Protein AF-A0A2N5A8L3-F1 (afdb_monomer_lite)

Organism: Klebsiella variicola (NCBI:txid244366)

Foldseek 3Di:
DDQDQDDDDPPDDDDPNNVVSNVVVVLVVVVVVQVVPDVQSWFWPDWAWDPVVVVVQKTWTPWTWTQDSVSDTDGCVPDDPTDDIHGNPPVDDDDDDDDDDDDDDPVDPPDDD

Structure (mmCIF, N/CA/C/O backbone):
data_AF-A0A2N5A8L3-F1
#
_entry.id   AF-A0A2N5A8L3-F1
#
loop_
_atom_site.group_PDB
_atom_site.id
_atom_site.type_symbol
_atom_site.label_atom_id
_atom_site.label_alt_id
_atom_site.label_comp_id
_atom_site.label_asym_id
_atom_site.label_entity_id
_atom_site.label_seq_id
_atom_site.pdbx_PDB_ins_code
_atom_site.Cartn_x
_atom_site.Cartn_y
_atom_site.Cartn_z
_atom_site.occupancy
_atom_site.B_iso_or_equiv
_atom_site.auth_seq_id
_atom_site.auth_comp_id
_atom_site.auth_asym_id
_atom_site.auth_atom_id
_atom_site.pdbx_PDB_model_num
ATOM 1 N N . MET A 1 1 ? 6.757 8.475 -12.579 1.00 62.72 1 MET A N 1
ATOM 2 C CA . MET A 1 1 ? 8.096 7.928 -12.902 1.00 62.72 1 MET A CA 1
ATOM 3 C C . MET A 1 1 ? 8.014 7.251 -14.263 1.00 62.72 1 MET A C 1
ATOM 5 O O . MET A 1 1 ? 6.950 6.737 -14.583 1.00 62.72 1 MET A O 1
ATOM 9 N N . LYS A 1 2 ? 9.066 7.298 -15.088 1.00 78.88 2 LYS A N 1
ATOM 10 C CA . LYS A 1 2 ? 9.067 6.595 -16.378 1.00 78.88 2 LYS A CA 1
ATOM 11 C C . LYS A 1 2 ? 9.407 5.126 -16.128 1.00 78.88 2 LYS A C 1
ATOM 13 O O . LYS A 1 2 ? 10.405 4.851 -15.472 1.00 78.88 2 LYS A O 1
ATOM 18 N N . THR A 1 3 ? 8.577 4.221 -16.626 1.00 82.50 3 THR A N 1
ATOM 19 C CA . THR A 1 3 ? 8.840 2.783 -16.571 1.00 82.50 3 THR A CA 1
ATOM 20 C C . THR A 1 3 ? 9.602 2.362 -17.818 1.00 82.50 3 THR A C 1
ATOM 22 O O . THR A 1 3 ? 9.191 2.695 -18.932 1.00 82.50 3 THR A O 1
ATOM 25 N N . GLU A 1 4 ? 10.699 1.633 -17.647 1.00 86.75 4 GLU A N 1
ATOM 26 C CA . GLU A 1 4 ? 11.499 1.114 -18.755 1.00 86.75 4 GLU A CA 1
ATOM 27 C C . GLU A 1 4 ? 11.226 -0.377 -18.931 1.00 86.75 4 GLU A C 1
ATOM 29 O O . GLU A 1 4 ? 11.197 -1.130 -17.967 1.00 86.75 4 GLU A O 1
ATOM 34 N N . ARG A 1 5 ? 10.988 -0.845 -20.159 1.00 90.62 5 ARG A N 1
ATOM 35 C CA . ARG A 1 5 ? 10.823 -2.286 -20.384 1.00 90.62 5 ARG A CA 1
ATOM 36 C C . ARG A 1 5 ? 12.208 -2.908 -20.587 1.00 90.62 5 ARG A C 1
ATOM 38 O O . ARG A 1 5 ? 12.869 -2.532 -21.557 1.00 90.62 5 ARG A O 1
ATOM 45 N N . PRO A 1 6 ? 12.651 -3.847 -19.734 1.00 92.44 6 PRO A N 1
ATOM 46 C CA . PRO A 1 6 ? 13.949 -4.481 -19.915 1.00 92.44 6 PRO A CA 1
ATOM 47 C C . PRO A 1 6 ? 13.957 -5.353 -21.175 1.00 92.44 6 PRO A C 1
ATOM 49 O O . PRO A 1 6 ? 12.974 -6.029 -21.493 1.00 92.44 6 PRO A O 1
ATOM 52 N N . LEU A 1 7 ? 15.085 -5.354 -21.883 1.00 92.38 7 LEU A N 1
ATOM 53 C CA . LEU A 1 7 ? 15.337 -6.274 -22.987 1.00 92.38 7 LEU A CA 1
ATOM 54 C C . LEU A 1 7 ? 16.025 -7.527 -22.444 1.00 92.38 7 LEU A C 1
ATOM 56 O O . LEU A 1 7 ? 17.085 -7.437 -21.831 1.00 92.38 7 LEU A O 1
ATOM 60 N N . TRP A 1 8 ? 15.447 -8.695 -22.713 1.00 94.62 8 TRP A N 1
ATOM 61 C CA . TRP A 1 8 ? 16.035 -9.980 -22.349 1.00 94.62 8 TRP A CA 1
ATOM 62 C C . TRP A 1 8 ? 16.698 -10.618 -23.564 1.00 94.62 8 TRP A C 1
ATOM 64 O O . TRP A 1 8 ? 16.110 -10.705 -24.640 1.00 94.62 8 TRP A O 1
ATOM 74 N N . GLY A 1 9 ? 17.932 -11.073 -23.385 1.00 93.69 9 GLY A N 1
ATOM 75 C CA . GLY A 1 9 ? 18.744 -11.627 -24.455 1.00 93.69 9 GLY A CA 1
ATOM 76 C C . GLY A 1 9 ? 19.907 -12.435 -23.905 1.00 93.69 9 GLY A C 1
ATOM 77 O O . GLY A 1 9 ? 20.275 -12.335 -22.732 1.00 93.69 9 GLY A O 1
ATOM 78 N N . ARG A 1 10 ? 20.491 -13.270 -24.762 1.00 95.06 10 ARG A N 1
ATOM 79 C CA . ARG A 1 10 ? 21.645 -14.087 -24.387 1.00 95.06 10 ARG A CA 1
ATOM 80 C C . ARG A 1 10 ? 22.856 -13.188 -24.124 1.00 95.06 10 ARG A C 1
ATOM 82 O O . ARG A 1 10 ? 23.138 -12.300 -24.918 1.00 95.06 10 ARG A O 1
ATOM 89 N N . GLY A 1 11 ? 23.581 -13.451 -23.038 1.00 93.31 11 GLY A N 1
ATOM 90 C CA . GLY A 1 11 ? 24.800 -12.711 -22.687 1.00 93.31 11 GLY A CA 1
ATOM 91 C C . GLY A 1 11 ? 24.568 -11.381 -21.963 1.00 93.31 11 GLY A C 1
ATOM 92 O O . GLY A 1 11 ? 25.538 -10.681 -21.690 1.00 93.31 11 GLY A O 1
ATOM 93 N N . ILE A 1 12 ? 23.322 -11.034 -21.620 1.00 92.94 12 ILE A N 1
ATOM 94 C CA . ILE A 1 12 ? 23.033 -9.849 -20.805 1.00 92.94 12 ILE A CA 1
ATOM 95 C C . ILE A 1 12 ? 23.342 -10.152 -19.336 1.00 92.94 12 ILE A C 1
ATOM 97 O O . ILE A 1 12 ? 22.869 -11.145 -18.781 1.00 92.94 12 ILE A O 1
ATOM 101 N N . MET A 1 13 ? 24.122 -9.278 -18.696 1.00 94.69 13 MET A N 1
ATOM 102 C CA . MET A 1 13 ? 24.345 -9.329 -17.253 1.00 94.69 13 MET A CA 1
ATOM 103 C C . MET A 1 13 ? 23.069 -8.903 -16.528 1.00 94.69 13 MET A C 1
ATOM 105 O O . MET A 1 13 ? 22.550 -7.812 -16.748 1.00 94.69 13 MET A O 1
ATOM 109 N N . VAL A 1 14 ? 22.554 -9.771 -15.663 1.00 95.31 14 VAL A N 1
ATOM 110 C CA . VAL A 1 14 ? 21.315 -9.512 -14.930 1.00 95.31 14 VAL A CA 1
ATOM 111 C C . VAL A 1 14 ? 21.601 -8.640 -13.708 1.00 95.31 14 VAL A C 1
AT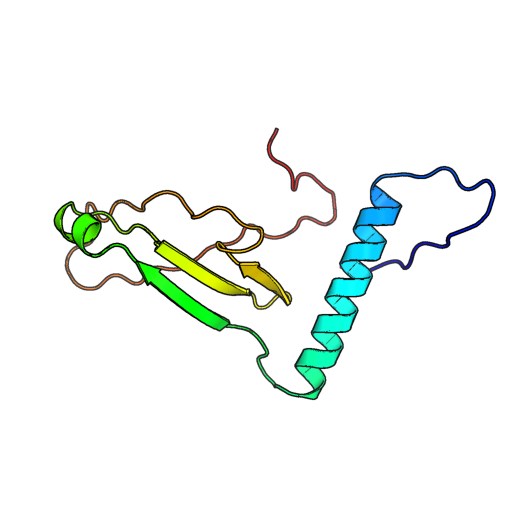OM 113 O O . VAL A 1 14 ? 22.534 -8.908 -12.956 1.00 95.31 14 VAL A O 1
ATOM 116 N N . SER A 1 15 ? 20.771 -7.621 -13.487 1.00 94.31 15 SER A N 1
ATOM 117 C CA . SER A 1 15 ? 20.802 -6.758 -12.311 1.00 94.31 15 SER A CA 1
ATOM 118 C C . SER A 1 15 ? 19.414 -6.682 -11.657 1.00 94.31 15 SER A C 1
ATOM 120 O O . SER A 1 15 ? 18.408 -6.969 -12.319 1.00 94.31 15 SER A O 1
ATOM 122 N N . PRO A 1 16 ? 19.315 -6.268 -10.378 1.00 94.94 16 PRO A N 1
ATOM 123 C CA . PRO A 1 16 ? 18.028 -6.054 -9.711 1.00 94.94 16 PRO A CA 1
ATOM 124 C C . PRO A 1 16 ? 17.104 -5.093 -10.471 1.00 94.94 16 PRO A C 1
ATOM 126 O O . PRO A 1 16 ? 15.887 -5.275 -10.474 1.00 94.94 16 PRO A O 1
ATOM 129 N N . GLN A 1 17 ? 17.677 -4.105 -11.165 1.00 92.25 17 GLN A N 1
ATOM 130 C CA . GLN A 1 17 ? 16.921 -3.104 -11.914 1.00 92.25 17 GLN A CA 1
ATOM 131 C C . GLN A 1 17 ? 16.100 -3.730 -13.045 1.00 92.25 17 GLN A C 1
ATOM 133 O O . GLN A 1 17 ? 14.980 -3.284 -13.273 1.00 92.25 17 GLN A O 1
ATOM 138 N N . HIS A 1 18 ? 16.584 -4.792 -13.705 1.00 95.06 18 HIS A N 1
ATOM 139 C CA . HIS A 1 18 ? 15.792 -5.484 -14.729 1.00 95.06 18 HIS A CA 1
ATOM 140 C C . HIS A 1 18 ? 14.479 -6.025 -14.154 1.00 95.06 18 HIS A C 1
ATOM 142 O O . HIS A 1 18 ? 13.417 -5.830 -14.739 1.00 95.06 18 HIS A O 1
ATOM 148 N N . PHE A 1 19 ? 14.529 -6.655 -12.980 1.00 96.00 19 PHE A N 1
ATOM 149 C CA . PHE A 1 19 ? 13.334 -7.196 -12.334 1.00 96.00 19 PHE A CA 1
ATOM 150 C C . PHE A 1 19 ? 12.413 -6.094 -11.812 1.00 96.00 19 PHE A C 1
ATOM 152 O O . PHE A 1 19 ? 11.206 -6.155 -12.031 1.00 96.00 19 PHE A O 1
ATOM 159 N N . GLN A 1 20 ? 12.976 -5.061 -11.180 1.00 95.12 20 GLN A N 1
ATOM 160 C CA . GLN A 1 20 ? 12.206 -3.923 -10.667 1.00 95.12 20 GLN A CA 1
ATOM 161 C C . GLN A 1 20 ? 11.448 -3.207 -11.790 1.00 95.12 20 GLN A C 1
ATOM 163 O O . GLN A 1 20 ? 10.264 -2.911 -11.653 1.00 95.12 20 GLN A O 1
ATOM 168 N N . GLN A 1 21 ? 12.107 -2.983 -12.927 1.00 94.88 21 GLN A N 1
ATOM 169 C CA . GLN A 1 21 ? 11.502 -2.336 -14.088 1.00 94.88 21 GLN A CA 1
ATOM 170 C C . GLN A 1 21 ? 10.462 -3.229 -14.781 1.00 94.88 21 GLN A C 1
ATOM 172 O O . GLN A 1 21 ? 9.392 -2.749 -15.158 1.00 94.88 21 GLN A O 1
ATOM 177 N N . GLN A 1 22 ? 10.703 -4.543 -14.867 1.00 96.56 22 GLN A N 1
ATOM 178 C CA . GLN A 1 22 ? 9.696 -5.497 -15.346 1.00 96.56 22 GLN A CA 1
ATOM 179 C C . GLN A 1 22 ? 8.437 -5.490 -14.461 1.00 96.56 22 GLN A C 1
ATOM 181 O O . GLN A 1 22 ? 7.321 -5.464 -14.983 1.00 96.56 22 GLN A O 1
ATOM 186 N N . ALA A 1 23 ? 8.603 -5.488 -13.135 1.00 95.81 23 ALA A N 1
ATOM 187 C CA . ALA A 1 23 ? 7.495 -5.432 -12.183 1.00 95.81 23 ALA A CA 1
ATOM 188 C C . ALA A 1 23 ? 6.728 -4.104 -12.284 1.00 95.81 23 ALA A C 1
ATOM 190 O O . ALA A 1 23 ? 5.501 -4.106 -12.377 1.00 95.81 23 ALA A O 1
ATOM 191 N N . ALA A 1 24 ? 7.441 -2.976 -12.371 1.00 94.75 24 ALA A N 1
ATOM 192 C CA . ALA A 1 24 ? 6.836 -1.664 -12.593 1.00 94.75 24 ALA A CA 1
ATOM 193 C C . ALA A 1 24 ? 6.053 -1.604 -13.917 1.00 94.75 24 ALA A C 1
ATOM 195 O O . ALA A 1 24 ? 4.997 -0.974 -13.990 1.00 94.75 24 ALA A O 1
ATOM 196 N N . TYR A 1 25 ? 6.531 -2.283 -14.966 1.00 95.25 25 TYR A N 1
ATOM 197 C CA . TYR A 1 25 ? 5.837 -2.362 -16.254 1.00 95.25 25 TYR A CA 1
ATOM 198 C C . TYR A 1 25 ? 4.540 -3.175 -16.164 1.00 95.25 25 TYR A C 1
ATOM 200 O O . TYR A 1 25 ? 3.513 -2.772 -16.723 1.00 95.25 25 TYR A O 1
ATOM 208 N N . ALA A 1 26 ? 4.557 -4.286 -15.426 1.00 96.00 26 ALA A N 1
ATOM 209 C CA . ALA A 1 26 ? 3.357 -5.071 -15.154 1.00 96.00 26 ALA A CA 1
ATOM 210 C C . ALA A 1 26 ? 2.326 -4.269 -14.338 1.00 96.00 26 ALA A C 1
ATOM 212 O O . ALA A 1 26 ? 1.160 -4.207 -14.732 1.00 96.00 26 ALA A O 1
ATOM 213 N N . ALA A 1 27 ? 2.762 -3.587 -13.272 1.00 95.31 27 ALA A N 1
ATOM 214 C CA . ALA A 1 27 ? 1.903 -2.731 -12.450 1.00 95.31 27 ALA A CA 1
ATOM 215 C C . ALA A 1 27 ? 1.265 -1.596 -13.271 1.00 95.31 27 ALA A C 1
ATOM 217 O O . ALA A 1 27 ? 0.055 -1.382 -13.204 1.00 95.31 27 ALA A O 1
ATOM 218 N N . TRP A 1 28 ? 2.052 -0.930 -14.124 1.00 94.81 28 TRP A N 1
ATOM 219 C CA . TRP A 1 28 ? 1.547 0.097 -15.038 1.00 94.81 28 TRP A CA 1
ATOM 220 C C . TRP A 1 2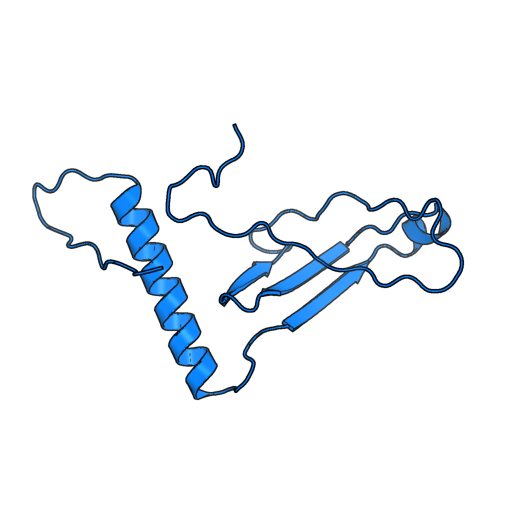8 ? 0.508 -0.454 -16.024 1.00 94.81 28 TRP A C 1
ATOM 222 O O . TRP A 1 28 ? -0.524 0.174 -16.248 1.00 94.81 28 TRP A O 1
ATOM 232 N N . THR A 1 29 ? 0.738 -1.644 -16.585 1.00 95.25 29 THR A N 1
ATOM 233 C CA . THR A 1 29 ? -0.219 -2.275 -17.511 1.00 95.25 29 THR A CA 1
ATOM 234 C C . THR A 1 29 ? -1.551 -2.573 -16.814 1.00 95.25 29 THR A C 1
ATOM 236 O O . THR A 1 29 ? -2.612 -2.296 -17.374 1.00 95.25 29 THR A O 1
ATOM 239 N N . ALA A 1 30 ? -1.511 -3.085 -15.580 1.00 95.88 30 ALA A N 1
ATOM 240 C CA . ALA A 1 30 ? -2.711 -3.328 -14.779 1.00 95.88 30 ALA A CA 1
ATOM 241 C C . ALA A 1 30 ? -3.470 -2.027 -14.464 1.00 95.88 30 ALA A C 1
ATOM 243 O O . ALA A 1 30 ? -4.696 -1.988 -14.558 1.00 95.88 30 ALA A O 1
ATOM 244 N N . GLU A 1 31 ? -2.750 -0.949 -14.146 1.00 95.50 31 GLU A N 1
ATOM 245 C CA . GLU A 1 31 ? -3.336 0.376 -13.920 1.00 95.50 31 GLU A C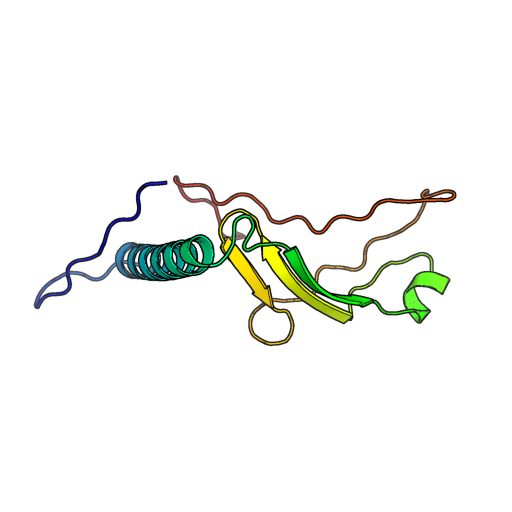A 1
ATOM 246 C C . GLU A 1 31 ? -4.036 0.926 -15.172 1.00 95.50 31 GLU A C 1
ATOM 248 O O . GLU A 1 31 ? -5.153 1.435 -15.080 1.00 95.50 31 GLU A O 1
ATOM 253 N N . VAL A 1 32 ? -3.425 0.780 -16.355 1.00 95.25 32 VAL A N 1
ATOM 254 C CA . VAL A 1 32 ? -4.047 1.179 -17.630 1.00 95.25 32 VAL A CA 1
ATOM 255 C C . VAL A 1 32 ? -5.361 0.432 -17.853 1.00 95.25 32 VAL A C 1
ATOM 257 O O . VAL A 1 32 ? -6.368 1.060 -18.173 1.00 95.25 32 VAL A O 1
ATOM 260 N N . ILE A 1 33 ? -5.377 -0.888 -17.642 1.00 97.19 33 ILE A N 1
ATOM 261 C CA . ILE A 1 33 ? -6.594 -1.702 -17.781 1.00 97.19 33 ILE A CA 1
ATOM 262 C C . ILE A 1 33 ? -7.677 -1.233 -16.803 1.00 97.19 33 ILE A C 1
ATOM 264 O O . ILE A 1 33 ? -8.825 -1.047 -17.203 1.00 97.19 33 ILE A O 1
ATOM 268 N N . ALA A 1 34 ? -7.322 -0.990 -15.540 1.00 96.50 34 ALA A N 1
ATOM 269 C CA . ALA A 1 34 ? -8.282 -0.559 -14.528 1.00 96.50 34 ALA A CA 1
ATOM 270 C C . ALA A 1 34 ? -8.913 0.806 -14.864 1.00 96.50 34 ALA A C 1
ATOM 272 O O . ALA A 1 34 ? -10.124 0.987 -14.719 1.00 96.50 34 ALA A O 1
ATOM 273 N N . ARG A 1 35 ? -8.115 1.747 -15.388 1.00 95.50 35 ARG A N 1
ATOM 274 C CA . ARG A 1 35 ? -8.580 3.084 -15.803 1.00 95.50 35 ARG A CA 1
ATOM 275 C C . ARG A 1 35 ? -9.453 3.092 -17.050 1.00 95.50 35 ARG A C 1
ATOM 277 O O . ARG A 1 35 ? -10.200 4.044 -17.247 1.00 95.50 35 ARG A O 1
ATOM 284 N N . ILE A 1 36 ? -9.379 2.058 -17.888 1.00 96.94 36 ILE A N 1
ATOM 285 C CA . ILE A 1 36 ? -10.315 1.904 -19.011 1.00 96.94 36 ILE A CA 1
ATOM 286 C C . ILE A 1 36 ? -11.735 1.646 -18.487 1.00 96.94 36 ILE A C 1
ATOM 288 O O . ILE A 1 36 ? -12.699 2.113 -19.088 1.00 96.94 36 ILE A O 1
ATOM 292 N N . GLY A 1 37 ? -11.868 0.915 -17.375 1.00 96.06 37 GLY A N 1
ATOM 293 C CA . GLY A 1 37 ? -13.166 0.545 -16.808 1.00 96.06 37 GLY A CA 1
ATOM 294 C C . GLY A 1 37 ? -13.731 1.525 -15.777 1.00 96.06 37 GLY A C 1
ATOM 295 O O . GLY A 1 37 ? -14.948 1.606 -15.631 1.00 96.06 37 GLY A O 1
ATOM 296 N N . LEU A 1 38 ? -12.878 2.248 -15.042 1.00 96.00 38 LEU A N 1
ATOM 297 C CA . LEU A 1 38 ? -13.277 3.056 -13.883 1.00 96.00 38 LEU A CA 1
ATOM 298 C C . LEU A 1 38 ? -12.523 4.392 -13.819 1.00 96.00 38 LEU A C 1
ATOM 300 O O . LEU A 1 38 ? -11.320 4.452 -14.058 1.00 96.00 38 LEU A O 1
ATOM 304 N N . ASN A 1 39 ? -13.208 5.450 -13.371 1.00 95.12 39 ASN A N 1
ATOM 305 C CA . ASN A 1 39 ? -12.592 6.770 -13.158 1.00 95.12 39 ASN A CA 1
ATOM 306 C C . ASN A 1 39 ? -11.619 6.787 -11.965 1.00 95.12 39 ASN A C 1
ATOM 308 O O . ASN A 1 39 ? -10.577 7.445 -12.004 1.00 95.12 39 ASN A O 1
ATOM 312 N N . HIS A 1 40 ? -11.954 6.054 -10.901 1.00 96.75 40 HIS A N 1
ATOM 313 C CA . HIS A 1 40 ? -11.178 5.980 -9.663 1.00 96.75 40 HIS A CA 1
ATOM 314 C C . HIS A 1 40 ? -10.991 4.512 -9.257 1.00 96.75 40 HIS A C 1
ATOM 316 O O . HIS A 1 40 ? -11.700 4.029 -8.378 1.00 96.75 40 HIS A O 1
ATOM 322 N N . PRO A 1 41 ? -10.078 3.770 -9.914 1.00 96.94 41 PRO A N 1
ATOM 323 C CA . PRO A 1 41 ? -9.845 2.355 -9.635 1.00 96.94 41 PRO A CA 1
ATOM 324 C C . PRO A 1 41 ? -8.958 2.171 -8.393 1.00 96.94 41 PRO A C 1
ATOM 326 O O . PRO A 1 41 ? -7.917 1.526 -8.455 1.00 96.94 41 PRO A O 1
ATOM 329 N N . TRP A 1 42 ? -9.322 2.794 -7.277 1.00 97.94 42 TRP A N 1
ATOM 330 C CA . TRP A 1 42 ? -8.601 2.739 -6.008 1.00 97.94 42 TRP A CA 1
ATOM 331 C C . TRP A 1 42 ? -9.597 2.872 -4.854 1.00 97.94 42 TRP A C 1
ATOM 333 O O . TRP A 1 42 ? -10.711 3.359 -5.042 1.00 97.94 42 TRP A O 1
ATOM 343 N N . GLY A 1 43 ? -9.204 2.435 -3.663 1.00 97.81 43 GLY A N 1
ATOM 344 C CA . GLY A 1 43 ? -10.053 2.444 -2.479 1.00 97.81 43 GLY A CA 1
ATOM 345 C C . GLY A 1 43 ? -9.865 1.205 -1.614 1.00 97.81 43 GLY A C 1
ATOM 346 O O . GLY A 1 43 ? -8.921 0.431 -1.783 1.00 97.81 43 GLY A O 1
ATOM 347 N N . VAL A 1 44 ? -10.785 1.037 -0.671 1.00 98.19 44 VAL A N 1
ATOM 348 C CA . VAL A 1 44 ? -10.814 -0.098 0.252 1.00 98.19 44 VAL A CA 1
ATOM 349 C C . VAL A 1 44 ? -11.682 -1.196 -0.348 1.00 98.19 44 VAL A C 1
ATOM 351 O O . VAL A 1 44 ? -12.840 -0.951 -0.681 1.00 98.19 44 VAL A O 1
ATOM 354 N N . VAL A 1 45 ? -11.120 -2.394 -0.479 1.00 97.25 45 VAL A N 1
ATOM 355 C CA . VAL A 1 45 ? -11.883 -3.611 -0.781 1.00 97.25 45 VAL A CA 1
ATOM 356 C C . VAL A 1 45 ? -12.350 -4.241 0.526 1.00 97.25 45 VAL A C 1
ATOM 358 O O . VAL A 1 45 ? -13.523 -4.571 0.667 1.00 97.25 45 VAL A O 1
ATOM 361 N N . GLU A 1 46 ? -11.452 -4.331 1.509 1.00 98.00 46 GLU A N 1
ATOM 362 C CA . GLU A 1 46 ? -11.757 -4.857 2.835 1.00 98.00 46 GLU A CA 1
ATOM 363 C C . GLU A 1 46 ? -10.907 -4.175 3.911 1.00 98.00 46 GLU A C 1
ATOM 365 O O . GLU A 1 46 ? -9.715 -3.931 3.718 1.00 98.00 46 GLU A O 1
ATOM 370 N N . ALA A 1 47 ? -11.528 -3.857 5.046 1.00 97.81 47 ALA A N 1
ATOM 371 C CA . ALA A 1 47 ? -10.842 -3.344 6.224 1.00 97.81 47 ALA A CA 1
ATOM 372 C C . ALA A 1 47 ? -11.570 -3.804 7.488 1.00 97.81 47 ALA A C 1
ATOM 374 O O . ALA A 1 47 ? -12.636 -3.287 7.827 1.00 97.81 47 ALA A O 1
ATOM 375 N N . THR A 1 48 ? -10.996 -4.785 8.176 1.00 97.69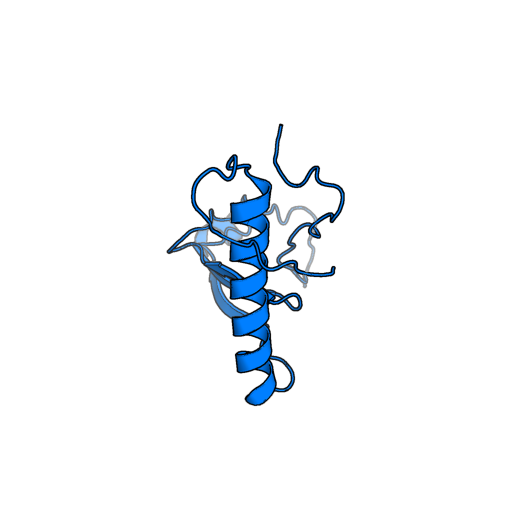 48 THR A N 1
ATOM 376 C CA . THR A 1 48 ? -11.530 -5.321 9.430 1.00 97.69 48 THR A CA 1
ATOM 377 C C . THR A 1 48 ? -10.540 -5.099 10.566 1.00 97.69 48 THR A C 1
ATOM 379 O O . THR A 1 48 ? -9.324 -5.035 10.364 1.00 97.69 48 THR A O 1
ATOM 382 N N . PHE A 1 49 ? -11.070 -4.947 11.777 1.00 97.19 49 PHE A N 1
ATOM 383 C CA . PHE A 1 49 ? -10.312 -4.585 12.973 1.00 97.19 49 PHE A CA 1
ATOM 384 C C . PHE A 1 49 ? -10.731 -5.456 14.152 1.00 97.19 49 PHE A C 1
ATOM 386 O O . PHE A 1 49 ? -11.871 -5.915 14.202 1.00 97.19 49 PHE A O 1
ATOM 393 N N . GLU A 1 50 ? -9.823 -5.634 15.108 1.00 96.88 50 GLU A N 1
ATOM 394 C CA . GLU A 1 50 ? -10.043 -6.411 16.329 1.00 96.88 50 GLU A CA 1
ATOM 395 C C . GLU A 1 50 ? -10.867 -5.618 17.360 1.00 96.88 50 GLU A C 1
ATOM 397 O O . GLU A 1 50 ? -10.342 -4.675 17.968 1.00 96.88 50 GLU A O 1
ATOM 402 N N . PRO A 1 51 ? -12.138 -5.983 17.629 1.00 94.50 51 PRO A N 1
ATOM 403 C CA . PRO A 1 51 ? -13.003 -5.196 18.512 1.00 94.50 51 PRO A CA 1
ATOM 404 C C . PRO A 1 51 ? -12.544 -5.204 19.973 1.00 94.50 51 PRO A C 1
ATOM 406 O O . PRO A 1 51 ? -12.764 -4.242 20.706 1.00 94.50 51 PRO A O 1
ATOM 409 N N . GLU A 1 52 ? -11.887 -6.279 20.412 1.00 95.56 52 GLU A N 1
ATOM 410 C CA . GLU A 1 52 ? -11.389 -6.393 21.786 1.00 95.56 52 GLU A CA 1
ATOM 411 C C . GLU A 1 52 ? -10.224 -5.435 22.058 1.00 95.56 52 GLU A C 1
ATOM 413 O O . GLU A 1 52 ? -10.110 -4.908 23.164 1.00 95.56 52 GLU A O 1
ATOM 418 N N . MET A 1 53 ? -9.407 -5.126 21.045 1.00 94.62 53 MET A N 1
ATOM 419 C CA . MET A 1 53 ? -8.321 -4.153 21.189 1.00 94.62 53 MET A CA 1
ATOM 420 C C . MET A 1 53 ? -8.841 -2.729 21.394 1.00 94.62 53 MET A C 1
ATOM 422 O O . MET A 1 53 ? -8.225 -1.959 22.134 1.00 94.62 53 MET A O 1
ATOM 426 N N . LEU A 1 54 ? -10.008 -2.396 20.832 1.00 90.81 54 LEU A N 1
ATOM 427 C CA . LEU A 1 54 ? -10.627 -1.081 21.023 1.00 90.81 54 LEU A CA 1
ATOM 428 C C . LEU A 1 54 ? -10.968 -0.823 22.494 1.00 90.81 54 LEU A C 1
ATOM 430 O O . LEU A 1 54 ? -10.789 0.293 22.976 1.00 90.81 54 LEU A O 1
ATOM 434 N N . LYS A 1 55 ? -11.375 -1.862 23.237 1.00 90.88 55 LYS A N 1
ATOM 435 C CA . LYS A 1 55 ? -11.628 -1.771 24.689 1.00 90.88 55 LYS A CA 1
ATOM 436 C C . LYS A 1 55 ? -10.363 -1.435 25.483 1.00 90.88 55 LYS A C 1
ATOM 438 O O . LYS A 1 55 ? -10.459 -0.923 26.593 1.00 90.88 55 LYS A O 1
ATOM 443 N N . LEU A 1 56 ? -9.192 -1.725 24.916 1.00 92.81 56 LEU A N 1
ATOM 444 C CA . LEU A 1 56 ? -7.876 -1.425 25.478 1.00 92.81 56 LEU A CA 1
ATOM 445 C C . LEU A 1 56 ? -7.297 -0.102 24.951 1.00 92.81 56 LEU A C 1
ATOM 447 O O . LEU A 1 56 ? -6.110 0.155 25.145 1.00 92.81 56 LEU A O 1
ATOM 451 N N . GLY A 1 57 ? -8.098 0.716 24.257 1.00 92.06 57 GLY A N 1
ATOM 452 C CA . GLY A 1 57 ? -7.647 1.983 23.681 1.00 92.06 57 GLY A CA 1
ATOM 453 C C . GLY A 1 57 ? -6.705 1.808 22.488 1.00 92.06 57 GLY A C 1
ATOM 454 O O . GLY A 1 57 ? -5.878 2.677 22.225 1.00 92.06 57 GLY A O 1
ATOM 455 N N . ARG A 1 58 ? -6.778 0.680 21.768 1.00 94.88 58 ARG A N 1
ATOM 456 C CA . ARG A 1 58 ? -5.929 0.406 20.600 1.00 94.88 58 ARG A CA 1
ATOM 457 C C . ARG A 1 58 ? -6.757 -0.000 19.392 1.00 94.88 58 ARG A C 1
ATOM 459 O O . ARG A 1 58 ? -7.676 -0.803 19.499 1.00 94.88 58 ARG A O 1
ATOM 466 N N . LEU A 1 59 ? -6.379 0.485 18.218 1.00 95.62 59 LEU A N 1
ATOM 467 C CA . LEU A 1 59 ? -6.912 0.001 16.952 1.00 95.62 59 LEU A CA 1
ATOM 468 C C . LEU A 1 59 ? -5.915 -0.977 16.333 1.00 95.62 59 LEU A C 1
ATOM 470 O O . LEU A 1 59 ? -4.800 -0.599 15.973 1.00 95.62 59 LEU A O 1
ATOM 474 N N . GLN A 1 60 ? -6.319 -2.235 16.191 1.00 97.50 60 GLN A N 1
ATOM 475 C CA . GLN A 1 60 ? -5.525 -3.259 15.520 1.00 97.50 60 GLN A CA 1
ATOM 476 C C . GLN A 1 60 ? -6.284 -3.770 14.302 1.00 97.50 60 GLN A C 1
ATOM 478 O O . GLN A 1 60 ? -7.440 -4.172 14.418 1.00 97.50 60 GLN A O 1
ATOM 483 N N . ALA A 1 61 ? -5.641 -3.731 13.136 1.00 97.56 61 ALA A N 1
ATOM 484 C CA . ALA A 1 61 ? -6.193 -4.324 11.927 1.00 97.56 61 ALA A CA 1
ATOM 485 C C . ALA A 1 61 ? -6.157 -5.856 12.023 1.00 97.56 61 ALA A C 1
ATOM 487 O O . ALA A 1 61 ? -5.183 -6.419 12.524 1.00 97.56 61 ALA A O 1
ATOM 488 N N . HIS A 1 62 ? -7.207 -6.500 11.521 1.00 96.88 62 HIS A N 1
ATOM 489 C CA . HIS A 1 62 ? -7.297 -7.951 11.365 1.00 96.88 62 HIS A CA 1
ATOM 490 C C . HIS A 1 62 ? -7.052 -8.358 9.907 1.00 96.88 62 HIS A C 1
ATOM 492 O O . HIS A 1 62 ? -6.256 -9.251 9.642 1.00 96.88 62 HIS A O 1
ATOM 498 N N . ARG A 1 63 ? -7.680 -7.653 8.955 1.00 97.44 63 ARG A N 1
ATOM 499 C CA . ARG A 1 63 ? -7.490 -7.846 7.512 1.00 97.44 63 ARG A CA 1
ATOM 500 C C . ARG A 1 63 ? -7.604 -6.515 6.780 1.00 97.44 63 ARG A C 1
ATOM 502 O O . ARG A 1 63 ? -8.547 -5.758 7.011 1.00 97.44 63 ARG A O 1
ATOM 509 N N . LEU A 1 64 ? -6.650 -6.235 5.896 1.00 98.31 64 LEU A N 1
ATOM 510 C CA . LEU A 1 64 ? -6.645 -5.068 5.021 1.00 98.31 64 LEU A CA 1
ATOM 511 C C . LEU A 1 64 ? -6.419 -5.507 3.577 1.00 98.31 64 LEU A C 1
ATOM 513 O O . LEU A 1 64 ? -5.401 -6.113 3.247 1.00 98.31 64 LEU A O 1
ATOM 517 N N . GLN A 1 65 ? -7.353 -5.121 2.715 1.00 98.44 65 GLN A N 1
ATOM 518 C CA . GLN A 1 65 ? -7.226 -5.215 1.272 1.00 98.44 65 GLN A CA 1
ATOM 519 C C . GLN A 1 65 ? -7.544 -3.843 0.670 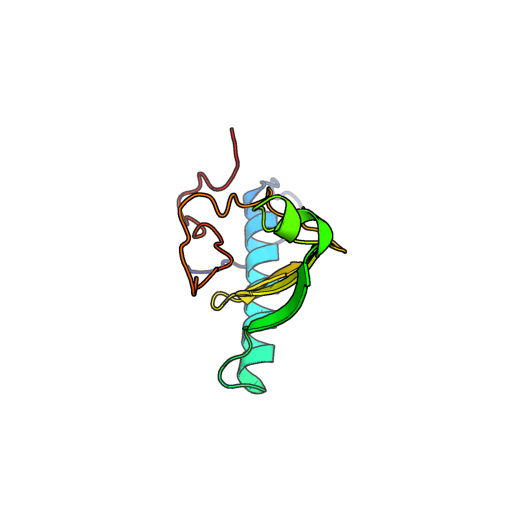1.00 98.44 65 GLN A C 1
ATOM 521 O O . GLN A 1 65 ? -8.700 -3.415 0.615 1.00 98.44 65 GLN A O 1
ATOM 526 N N . VAL A 1 66 ? -6.505 -3.114 0.264 1.00 98.25 66 VAL A N 1
ATOM 527 C CA . VAL A 1 66 ? -6.602 -1.703 -0.138 1.00 98.25 66 VAL A CA 1
ATOM 528 C C . VAL A 1 66 ? -5.771 -1.444 -1.387 1.00 98.25 66 VAL A C 1
ATOM 530 O O . VAL A 1 66 ? -4.603 -1.818 -1.459 1.00 98.25 66 VAL A O 1
ATOM 533 N N . ARG A 1 67 ? -6.361 -0.751 -2.362 1.00 97.81 67 ARG A N 1
ATOM 534 C CA . ARG A 1 67 ? -5.654 -0.241 -3.539 1.00 97.81 67 ARG A CA 1
ATOM 535 C C . ARG A 1 67 ? -5.444 1.260 -3.403 1.00 97.81 67 ARG A C 1
ATOM 537 O O . ARG A 1 67 ? -6.411 2.015 -3.320 1.00 97.81 67 ARG A O 1
ATOM 544 N N . PHE A 1 68 ? -4.191 1.695 -3.405 1.00 97.69 68 PHE A N 1
ATOM 545 C CA . PHE A 1 68 ? -3.814 3.104 -3.356 1.00 97.69 68 PHE A CA 1
ATOM 546 C C . PHE A 1 68 ? -3.985 3.788 -4.717 1.00 97.69 68 PHE A C 1
ATOM 548 O O . PHE A 1 68 ? -4.095 3.150 -5.764 1.00 97.69 68 PHE A O 1
ATOM 555 N N . GLN A 1 69 ? -4.012 5.123 -4.699 1.00 95.62 69 GLN A N 1
ATOM 556 C CA . GLN A 1 69 ? -4.222 5.960 -5.889 1.00 95.62 69 GLN A CA 1
ATOM 557 C C . GLN A 1 69 ? -3.115 5.828 -6.942 1.00 95.62 69 GLN A C 1
ATOM 559 O O . GLN A 1 69 ? -3.346 6.116 -8.116 1.00 95.62 69 GLN A O 1
ATOM 564 N N . ASP A 1 70 ? -1.920 5.415 -6.522 1.00 94.06 70 ASP A N 1
ATOM 565 C CA . ASP A 1 70 ? -0.776 5.134 -7.390 1.00 94.06 70 ASP A CA 1
ATOM 566 C C . ASP A 1 70 ? -0.843 3.736 -8.038 1.00 94.06 70 ASP A C 1
ATOM 568 O O . ASP A 1 70 ? 0.029 3.384 -8.832 1.00 94.06 70 ASP A O 1
ATOM 572 N N . GLY A 1 71 ? -1.884 2.956 -7.724 1.00 95.56 71 GLY A N 1
ATOM 573 C CA . GLY A 1 71 ? -2.099 1.595 -8.203 1.00 95.56 71 GLY A CA 1
ATOM 574 C C . GLY A 1 71 ? -1.488 0.513 -7.311 1.00 95.56 71 GLY A C 1
ATOM 575 O O . GLY A 1 71 ? -1.688 -0.670 -7.601 1.00 95.56 71 GLY A O 1
ATOM 576 N N . THR A 1 72 ? -0.780 0.882 -6.234 1.00 96.38 72 THR A N 1
ATOM 577 C CA . THR A 1 72 ? -0.202 -0.081 -5.290 1.00 96.38 72 THR A CA 1
ATOM 578 C C . THR A 1 72 ? -1.312 -0.837 -4.567 1.00 96.38 72 THR A C 1
ATOM 580 O O . THR A 1 72 ? -2.238 -0.237 -4.022 1.00 96.38 72 THR A O 1
ATOM 583 N N . MET A 1 73 ? -1.224 -2.164 -4.570 1.00 96.56 73 MET A N 1
ATOM 584 C CA . MET A 1 73 ? -2.160 -3.044 -3.878 1.00 96.56 73 MET A CA 1
ATOM 585 C C . MET A 1 73 ? -1.525 -3.518 -2.573 1.00 96.56 73 MET A C 1
ATOM 587 O O . MET A 1 73 ? -0.397 -3.998 -2.608 1.00 96.56 73 MET A O 1
ATOM 591 N N . ILE A 1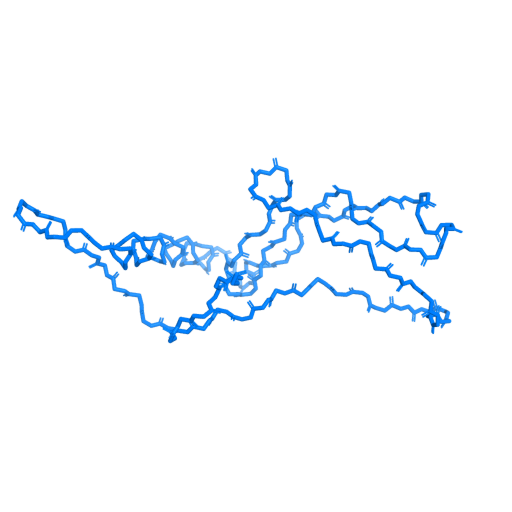 74 ? -2.259 -3.398 -1.468 1.00 97.81 74 ILE A N 1
ATOM 592 C CA . ILE A 1 74 ? -1.931 -3.997 -0.173 1.00 97.81 74 ILE A CA 1
ATOM 593 C C . ILE A 1 74 ? -2.960 -5.080 0.128 1.00 97.81 74 ILE A C 1
ATOM 595 O O . ILE A 1 74 ? -4.160 -4.801 0.114 1.00 97.81 74 ILE A O 1
ATOM 599 N N . ASP A 1 75 ? -2.494 -6.295 0.395 1.00 98.00 75 ASP A N 1
ATOM 600 C CA . ASP A 1 75 ? -3.317 -7.452 0.740 1.00 98.00 75 ASP A CA 1
ATOM 601 C C . ASP A 1 75 ? -2.651 -8.268 1.855 1.00 98.00 75 ASP A C 1
ATOM 603 O O . ASP A 1 75 ? -1.688 -9.015 1.630 1.00 98.00 75 ASP A O 1
ATOM 607 N N . THR A 1 76 ? -3.182 -8.119 3.071 1.00 98.00 76 THR A N 1
ATOM 608 C CA . THR A 1 76 ? -2.593 -8.716 4.276 1.00 98.00 76 THR A CA 1
ATOM 609 C C . THR A 1 76 ? -2.810 -10.220 4.408 1.00 98.00 76 THR A C 1
ATOM 611 O O . THR A 1 76 ? -2.191 -10.841 5.265 1.00 98.00 76 THR A O 1
ATOM 614 N N . ASP A 1 77 ? -3.669 -10.817 3.580 1.00 96.19 77 ASP A N 1
ATOM 615 C CA . ASP A 1 77 ? -3.856 -12.275 3.546 1.00 96.19 77 ASP A CA 1
ATOM 616 C C . ASP A 1 77 ? -3.043 -12.963 2.456 1.00 96.19 77 ASP A C 1
ATOM 618 O O . ASP A 1 77 ? -3.009 -14.193 2.384 1.00 96.19 77 ASP A O 1
ATOM 622 N N . ASN A 1 78 ? -2.383 -12.182 1.602 1.00 95.69 78 ASN A N 1
ATOM 623 C CA . ASN A 1 78 ? -1.604 -12.707 0.495 1.00 95.69 78 ASN A CA 1
ATOM 624 C C . ASN A 1 78 ? -0.109 -12.404 0.634 1.00 95.69 78 ASN A C 1
ATOM 626 O O . ASN A 1 78 ? 0.705 -13.326 0.637 1.00 95.69 78 ASN A O 1
ATOM 630 N N . ALA A 1 79 ? 0.266 -11.126 0.717 1.00 93.06 79 ALA A N 1
ATOM 631 C CA . ALA A 1 79 ? 1.661 -10.715 0.537 1.00 93.06 79 ALA A CA 1
ATOM 632 C C . ALA A 1 79 ? 2.164 -9.702 1.572 1.00 93.06 79 ALA A C 1
ATOM 634 O O . ALA A 1 79 ? 3.377 -9.600 1.766 1.00 93.06 79 ALA A O 1
ATOM 635 N N . ASP A 1 80 ? 1.267 -8.973 2.234 1.00 97.12 80 ASP A N 1
ATOM 636 C CA . ASP A 1 80 ? 1.630 -7.865 3.113 1.00 97.12 80 ASP A CA 1
ATOM 637 C C . ASP A 1 80 ? 1.441 -8.211 4.593 1.00 97.12 80 ASP A C 1
ATOM 639 O O . ASP A 1 80 ? 0.592 -9.010 4.975 1.00 97.12 80 ASP A O 1
ATOM 643 N N . ALA A 1 81 ? 2.235 -7.587 5.460 1.00 96.44 81 ALA A N 1
ATOM 644 C CA . ALA A 1 81 ? 2.047 -7.702 6.901 1.00 96.44 81 ALA A CA 1
ATOM 645 C C . ALA A 1 81 ? 0.988 -6.706 7.394 1.00 96.44 81 ALA A C 1
ATOM 647 O O . ALA A 1 81 ? 0.859 -5.598 6.867 1.00 96.44 81 ALA A O 1
ATOM 648 N N . LEU A 1 82 ? 0.276 -7.067 8.464 1.00 97.19 82 LEU A N 1
ATOM 649 C CA . LEU A 1 82 ? -0.588 -6.123 9.169 1.00 97.19 82 LEU A CA 1
ATOM 650 C C . LEU A 1 82 ? 0.241 -4.973 9.772 1.00 97.19 82 LEU A C 1
ATOM 652 O O . LEU A 1 82 ? 1.337 -5.213 10.293 1.00 97.19 82 LEU A O 1
ATOM 656 N N . PRO A 1 83 ? -0.272 -3.729 9.756 1.00 96.50 83 PRO A N 1
ATOM 657 C CA . PRO A 1 83 ? 0.369 -2.626 10.454 1.00 96.50 83 PRO A CA 1
ATOM 658 C C . PRO A 1 83 ? 0.355 -2.866 11.968 1.00 96.50 83 PRO A C 1
ATOM 660 O O . PRO A 1 83 ? -0.511 -3.554 12.514 1.00 96.50 83 PRO A O 1
ATOM 663 N N . SER A 1 84 ? 1.309 -2.254 12.669 1.00 95.81 84 SER A N 1
ATOM 664 C CA . SER A 1 84 ? 1.324 -2.253 14.132 1.00 95.81 84 SER A CA 1
ATOM 665 C C . SER A 1 84 ? 0.042 -1.638 14.698 1.00 95.81 84 SER A C 1
ATOM 667 O O . SER A 1 84 ? -0.480 -0.677 14.130 1.00 95.81 84 SER A O 1
ATOM 669 N N . ALA A 1 85 ? -0.417 -2.135 15.850 1.00 96.31 85 ALA A N 1
ATOM 670 C CA . ALA A 1 85 ? -1.568 -1.563 16.541 1.00 96.31 85 ALA A CA 1
ATOM 671 C C . ALA A 1 85 ? -1.353 -0.066 16.823 1.00 96.31 85 ALA A C 1
ATOM 673 O O . ALA A 1 85 ? -0.324 0.334 17.373 1.00 96.31 85 ALA A O 1
ATOM 674 N N . LEU A 1 86 ? -2.337 0.745 16.450 1.00 95.88 86 LEU A N 1
ATOM 675 C CA . LEU A 1 86 ? -2.344 2.182 16.674 1.00 95.88 86 LEU A CA 1
ATOM 676 C C . LEU A 1 86 ? -2.889 2.463 18.077 1.00 95.88 86 LEU A C 1
ATOM 678 O O . LEU A 1 86 ? -3.984 2.007 18.409 1.00 95.88 86 LEU A O 1
ATOM 682 N N . SER A 1 87 ? -2.143 3.207 18.897 1.00 94.62 87 SER A N 1
ATOM 683 C CA . SER A 1 87 ? -2.690 3.696 20.165 1.00 94.62 87 SER A CA 1
ATOM 684 C C . SER A 1 87 ? -3.699 4.810 19.904 1.00 94.62 87 SER A C 1
ATOM 686 O O . SER A 1 87 ? -3.432 5.703 19.100 1.00 94.62 87 SER A O 1
ATOM 688 N N . LEU A 1 88 ? -4.839 4.753 20.587 1.00 91.88 88 LEU A N 1
ATOM 689 C CA . LEU A 1 88 ? -5.883 5.777 20.555 1.00 91.88 88 LEU A CA 1
ATOM 690 C C . LEU A 1 88 ? -5.787 6.723 21.763 1.00 91.88 88 LEU A C 1
ATOM 692 O O . LEU A 1 88 ? -6.698 7.511 22.004 1.00 91.88 88 LEU A O 1
ATOM 696 N N . ASP A 1 89 ? -4.691 6.656 22.525 1.00 87.88 89 ASP A N 1
ATOM 697 C CA . ASP A 1 89 ? -4.440 7.554 23.651 1.00 87.88 89 ASP A CA 1
ATOM 698 C C . ASP A 1 89 ? -4.521 9.024 23.198 1.00 87.88 89 ASP A C 1
ATOM 700 O O . ASP A 1 89 ? -3.804 9.454 22.293 1.00 87.88 89 ASP A O 1
ATOM 704 N N . GLY A 1 90 ? -5.392 9.806 23.840 1.00 78.81 90 GLY A N 1
ATOM 705 C CA . GLY A 1 90 ? -5.594 11.226 23.530 1.00 78.81 90 GLY A CA 1
ATOM 706 C C . GLY A 1 90 ? -6.551 11.515 22.368 1.00 78.81 90 GLY A C 1
ATOM 707 O O . GLY A 1 90 ? -6.743 12.683 22.029 1.00 78.81 90 GLY A O 1
ATOM 708 N N . ALA A 1 91 ? -7.166 10.493 21.766 1.00 80.31 91 ALA A N 1
ATOM 709 C CA . ALA A 1 91 ? -8.282 10.670 20.844 1.00 80.31 91 ALA A CA 1
ATOM 710 C C . ALA A 1 91 ? -9.601 10.764 21.631 1.00 80.31 91 ALA A C 1
ATOM 712 O O . ALA A 1 91 ? -10.228 9.751 21.938 1.00 80.31 91 ALA A O 1
ATOM 713 N N . ASP A 1 92 ? -10.025 11.985 21.958 1.00 77.75 92 ASP A N 1
ATOM 714 C CA . ASP A 1 92 ? -11.316 12.223 22.608 1.00 77.75 92 ASP A CA 1
ATOM 715 C C . ASP A 1 92 ? -12.419 12.424 21.557 1.00 77.75 92 ASP A C 1
ATOM 717 O O . ASP A 1 92 ? -12.390 13.370 20.768 1.00 77.75 92 ASP A O 1
ATOM 721 N N . GLY A 1 93 ? -13.427 11.548 21.563 1.00 82.62 93 GLY A N 1
ATOM 722 C CA . GLY A 1 93 ? -14.589 11.649 20.676 1.00 82.62 93 GLY A CA 1
ATOM 723 C C . GLY A 1 93 ? -14.383 10.989 19.310 1.00 82.62 93 GLY A C 1
ATOM 724 O O . GLY A 1 93 ? -14.103 9.795 19.229 1.00 82.62 93 GLY A O 1
ATOM 725 N N . GLU A 1 94 ? -14.610 11.738 18.230 1.00 88.44 94 GLU A N 1
ATOM 726 C CA . GLU A 1 94 ? -14.531 11.232 16.856 1.00 88.44 94 GLU A CA 1
ATOM 727 C C . GLU A 1 94 ? -13.112 11.396 16.294 1.00 88.44 94 GLU A C 1
ATOM 729 O O . GLU A 1 94 ? -12.557 12.495 16.291 1.00 88.44 94 GLU A O 1
ATOM 734 N N . ALA A 1 95 ? -12.531 10.304 15.790 1.00 89.75 95 ALA A N 1
ATOM 735 C CA . ALA A 1 95 ? -11.201 10.297 15.192 1.00 89.75 95 ALA A CA 1
ATOM 736 C C . ALA A 1 95 ? -11.236 9.709 13.779 1.00 89.75 95 ALA A C 1
ATOM 738 O O . ALA A 1 95 ? -11.815 8.648 13.541 1.00 89.75 95 ALA A O 1
ATOM 739 N N . VAL A 1 96 ? -10.561 10.380 12.843 1.00 92.94 96 VAL A N 1
ATOM 740 C CA . VAL A 1 96 ? -10.376 9.887 11.475 1.00 92.94 96 VAL A CA 1
ATOM 741 C C . VAL A 1 96 ? -9.043 9.161 11.393 1.00 92.94 96 VAL A C 1
ATOM 743 O O . VAL A 1 96 ? -7.981 9.776 11.494 1.00 92.94 96 VAL A O 1
ATOM 746 N N . ILE A 1 97 ? -9.102 7.848 11.189 1.00 93.81 97 ILE A N 1
ATOM 747 C CA . ILE A 1 97 ? -7.917 7.011 11.016 1.00 93.81 97 ILE A CA 1
ATOM 748 C C . ILE A 1 97 ? -7.685 6.761 9.531 1.00 93.81 97 ILE A C 1
ATOM 750 O O . ILE A 1 97 ? -8.614 6.453 8.785 1.00 93.81 97 ILE A O 1
ATOM 754 N N . VAL A 1 98 ? -6.429 6.879 9.106 1.00 95.75 98 VAL A N 1
ATOM 755 C CA . VAL A 1 98 ? -6.018 6.662 7.718 1.00 95.75 98 VAL A CA 1
ATOM 756 C C . VAL A 1 98 ? -4.962 5.568 7.639 1.00 95.75 98 VAL A C 1
ATOM 758 O O . VAL A 1 98 ? -4.085 5.471 8.497 1.00 95.75 98 VAL A O 1
ATOM 761 N N . LEU A 1 99 ? -5.025 4.762 6.580 1.00 96.94 99 LEU A N 1
ATOM 762 C CA . LEU A 1 99 ? -3.928 3.879 6.204 1.00 96.94 99 LEU A CA 1
ATOM 763 C C . LEU A 1 99 ? -2.918 4.683 5.382 1.00 96.94 99 LEU A C 1
ATOM 765 O O . LEU A 1 99 ? -3.279 5.294 4.376 1.00 96.94 99 LEU A O 1
ATOM 769 N N . ALA A 1 100 ? -1.659 4.678 5.808 1.00 96.06 100 ALA A N 1
ATOM 770 C CA . ALA A 1 100 ? -0.588 5.404 5.142 1.00 96.06 100 ALA A CA 1
ATOM 771 C C . ALA A 1 100 ? 0.404 4.437 4.489 1.00 96.06 100 ALA A C 1
ATOM 773 O O . ALA A 1 100 ? 0.806 3.445 5.093 1.00 96.06 100 ALA A O 1
ATOM 774 N N . LEU A 1 101 ? 0.829 4.773 3.272 1.00 96.00 101 LEU A N 1
ATOM 775 C CA . LEU A 1 101 ? 1.884 4.081 2.541 1.00 96.00 101 LEU A CA 1
ATOM 776 C C . LEU A 1 101 ? 2.978 5.101 2.189 1.00 96.00 101 LEU A C 1
ATOM 778 O O . LEU A 1 101 ? 2.658 6.140 1.602 1.00 96.00 101 LEU A O 1
ATOM 782 N N . PRO A 1 102 ? 4.254 4.855 2.544 1.00 95.38 102 PRO A N 1
ATOM 783 C CA . PRO A 1 102 ? 5.351 5.718 2.126 1.00 95.38 102 PRO A CA 1
ATOM 784 C C . PRO A 1 102 ? 5.436 5.825 0.601 1.00 95.38 102 PRO A C 1
ATOM 786 O O . PRO A 1 102 ? 5.291 4.837 -0.115 1.00 95.38 102 PRO A O 1
ATOM 789 N N . LEU A 1 103 ? 5.709 7.030 0.101 1.00 93.62 103 LEU A N 1
ATOM 790 C CA . LEU A 1 103 ? 5.854 7.257 -1.334 1.00 93.62 103 LEU A CA 1
ATOM 791 C C . LEU A 1 103 ? 7.101 6.553 -1.878 1.00 93.62 103 LEU A C 1
ATOM 793 O O . LEU A 1 103 ? 8.197 6.701 -1.334 1.00 93.62 103 LEU A O 1
ATOM 797 N N . MET A 1 104 ? 6.940 5.861 -3.006 1.00 93.25 104 MET A N 1
ATOM 798 C CA . MET A 1 104 ? 8.045 5.256 -3.748 1.00 93.25 104 MET A CA 1
ATOM 799 C C . MET A 1 104 ? 9.005 6.335 -4.267 1.00 93.25 104 MET A C 1
ATOM 801 O O . MET A 1 104 ? 8.629 7.199 -5.065 1.00 93.25 104 MET A O 1
ATOM 805 N N . GLN A 1 105 ? 10.271 6.259 -3.863 1.00 92.44 105 GLN A N 1
ATOM 806 C CA . GLN A 1 105 ? 11.324 7.168 -4.303 1.00 92.44 105 GLN A CA 1
ATOM 807 C C . GLN A 1 105 ? 12.029 6.628 -5.551 1.00 92.44 105 GLN A C 1
ATOM 809 O O . GLN A 1 105 ? 12.574 5.522 -5.567 1.00 92.44 105 GLN A O 1
ATOM 814 N N . ALA A 1 106 ? 12.050 7.431 -6.616 1.00 88.25 106 ALA A N 1
ATOM 815 C CA . ALA A 1 106 ? 12.641 7.047 -7.900 1.00 88.25 106 ALA A CA 1
ATOM 816 C C . ALA A 1 106 ? 14.172 6.881 -7.850 1.00 88.25 106 ALA A C 1
ATOM 818 O O . ALA A 1 106 ? 14.743 6.143 -8.648 1.00 88.25 106 ALA A O 1
ATOM 819 N N . ASN A 1 107 ? 14.833 7.570 -6.921 1.00 89.31 107 ASN A N 1
ATOM 820 C CA . ASN A 1 107 ? 16.280 7.553 -6.709 1.00 89.31 107 ASN A CA 1
ATOM 821 C C . ASN A 1 107 ? 16.744 6.464 -5.718 1.00 89.31 107 ASN A C 1
ATOM 823 O O . ASN A 1 107 ? 17.920 6.438 -5.359 1.00 89.31 107 ASN A O 1
ATOM 827 N N . GLY A 1 108 ? 15.854 5.553 -5.310 1.00 90.06 108 GLY A N 1
ATOM 828 C CA . GLY A 1 108 ? 16.161 4.457 -4.387 1.00 90.06 108 GLY A CA 1
ATOM 829 C C . GLY A 1 108 ? 15.876 4.800 -2.924 1.00 90.06 108 GLY A C 1
ATOM 830 O O . GLY A 1 108 ? 15.191 5.768 -2.634 1.00 90.06 108 GLY A O 1
ATOM 831 N N . GLY A 1 109 ? 16.373 3.974 -1.995 1.00 91.62 109 GLY A N 1
ATOM 832 C CA . GLY A 1 109 ? 16.124 4.154 -0.555 1.00 91.62 109 GLY A CA 1
ATOM 833 C C . GLY A 1 109 ? 14.769 3.629 -0.061 1.00 91.62 109 GLY A C 1
ATOM 834 O O . GLY A 1 109 ? 14.359 3.956 1.044 1.00 91.62 109 GLY A O 1
ATOM 835 N N . ASN A 1 110 ? 14.090 2.800 -0.859 1.00 93.88 110 ASN A N 1
ATOM 836 C CA . ASN A 1 110 ? 12.751 2.280 -0.545 1.00 93.88 110 ASN A CA 1
ATOM 837 C C . ASN A 1 110 ? 12.752 1.039 0.366 1.00 93.88 110 ASN A C 1
ATOM 839 O O . ASN A 1 110 ? 11.687 0.580 0.764 1.00 93.88 110 ASN A O 1
ATOM 843 N N . CYS A 1 111 ? 13.924 0.479 0.676 1.00 91.69 111 CYS A N 1
ATOM 844 C CA . CYS A 1 111 ? 14.055 -0.664 1.576 1.00 91.69 111 CYS A CA 1
ATOM 845 C C . CYS A 1 111 ? 14.514 -0.200 2.959 1.00 91.69 111 CYS A C 1
ATOM 847 O O . CYS A 1 111 ? 15.355 0.696 3.070 1.00 91.69 111 CYS A O 1
ATOM 849 N N . LEU A 1 112 ? 14.005 -0.859 4.002 1.00 84.81 112 LEU A N 1
ATOM 850 C CA . LEU A 1 112 ? 14.552 -0.739 5.352 1.00 84.81 112 LEU A CA 1
ATOM 851 C C . LEU A 1 112 ? 16.027 -1.179 5.347 1.00 84.81 112 LEU A C 1
ATOM 853 O O . LEU A 1 112 ? 16.415 -2.048 4.562 1.00 84.81 112 LEU A O 1
ATOM 857 N N . LYS A 1 113 ? 16.842 -0.531 6.181 1.00 69.94 113 LYS A N 1
ATOM 858 C CA . LYS A 1 113 ? 18.247 -0.905 6.384 1.00 69.94 113 LYS A CA 1
ATOM 859 C C . LYS A 1 113 ? 18.373 -2.116 7.293 1.00 69.94 113 LYS A C 1
ATOM 861 O O . LYS A 1 113 ? 17.545 -2.218 8.225 1.00 69.94 113 LYS A O 1
#

Radius of gyration: 18.56 Å; chains: 1; bounding box: 39×26×50 Å

Sequence (113 aa):
MKTERPLWGRGIMVSPQHFQQQAAYAAWTAEVIARIGLNHPWGVVEATFEPEMLKLGRLQAHRLQVRFQDGTMIDTDNADALPSALSLDGADGEAVIVLALPLMQANGGNCLK

InterPro domains:
  IPR010263 Type VI secretion system TssK [PF05936] (18-111)
  IPR010263 Type VI secretion system TssK [PTHR35566] (1-111)

pLDDT: mean 93.59, std 5.61, range [62.72, 98.44]

Secondary structure (DSSP, 8-state):
-PPPPPPP-TTPPP-HHHHHHHHHHHHHHHHHHHHHH-S---EEEEEEE-HHHHTTTEE-EEEEEEE-TTS-EEETTTT-PPPPPEE-TT--S--------PPPPTTS--S--